Protein AF-F3GK86-F1 (afdb_monomer_lite)

Secondary structure (DSSP, 8-state):
-HHHHS----EEGGGG-SS--TT---EE----S-HHHHHHHHHHHTT-

pLDDT: mean 96.64, std 2.02, range [88.56, 98.69]

Organism: NCBI:txid629263

InterPro domains:
  IPR015422 Pyridoxal phosphate-dependent transferase, small domain [G3DSA:3.90.1150.10] (1-47)
  IPR015424 Pyridoxal phosphate-dependent transferase [SSF53383] (2-46)

Radius of gyration: 12.67 Å; chains: 1; bounding box: 23×32×28 Å

Structure (mmCIF, N/CA/C/O backbone):
data_AF-F3GK86-F1
#
_entry.id   AF-F3GK86-F1
#
loop_
_atom_site.group_PDB
_atom_site.id
_atom_site.type_symbol
_atom_site.label_atom_id
_atom_site.label_alt_id
_atom_site.label_comp_id
_atom_site.label_asym_id
_atom_site.label_entity_id
_atom_site.label_seq_id
_atom_site.pdbx_PDB_ins_code
_atom_site.Cartn_x
_atom_site.Cartn_y
_atom_site.Cartn_z
_atom_site.occupancy
_atom_site.B_iso_or_equiv
_atom_site.auth_seq_id
_atom_site.auth_comp_id
_atom_site.auth_asym_id
_atom_site.auth_atom_id
_atom_site.pdbx_PDB_model_num
ATOM 1 N N . TRP A 1 1 ? -7.104 -7.333 -2.823 1.00 90.50 1 TRP A N 1
ATOM 2 C CA . TRP A 1 1 ? -7.292 -7.317 -1.368 1.00 90.50 1 TRP A CA 1
ATOM 3 C C . TRP A 1 1 ? -7.036 -5.924 -0.790 1.00 90.50 1 TRP A C 1
ATOM 5 O O . TRP A 1 1 ? -8.000 -5.181 -0.698 1.00 90.50 1 TRP A O 1
ATOM 15 N N . MET A 1 2 ? -5.779 -5.490 -0.582 1.00 95.00 2 MET A N 1
ATOM 16 C CA . MET A 1 2 ? -5.402 -4.186 0.024 1.00 95.00 2 MET A CA 1
ATOM 17 C C . MET A 1 2 ? -6.289 -2.984 -0.356 1.00 95.00 2 MET A C 1
ATOM 19 O O . MET A 1 2 ? -6.905 -2.376 0.514 1.00 95.00 2 MET A O 1
ATOM 23 N N . THR A 1 3 ? -6.421 -2.659 -1.649 1.00 96.75 3 THR A N 1
ATOM 24 C CA . THR A 1 3 ? -7.212 -1.490 -2.077 1.00 96.75 3 THR A CA 1
ATOM 25 C C . THR A 1 3 ? -8.714 -1.656 -1.841 1.00 96.75 3 THR A C 1
ATOM 27 O O . THR A 1 3 ? -9.365 -0.703 -1.431 1.00 96.75 3 THR A O 1
ATOM 30 N N . ARG A 1 4 ? -9.283 -2.838 -2.122 1.00 96.88 4 ARG A N 1
ATOM 31 C CA . ARG A 1 4 ? -10.742 -3.054 -2.058 1.00 96.88 4 ARG A CA 1
ATOM 32 C C . ARG A 1 4 ? -11.237 -3.313 -0.637 1.00 96.88 4 ARG A C 1
ATOM 34 O O . ARG A 1 4 ? -12.304 -2.832 -0.293 1.00 96.88 4 ARG A O 1
ATOM 41 N N . GLU A 1 5 ? -10.474 -4.056 0.156 1.00 96.50 5 GLU A N 1
ATOM 42 C CA . GLU A 1 5 ? -10.911 -4.549 1.470 1.00 96.50 5 GLU A CA 1
ATOM 43 C C . GLU A 1 5 ? -10.365 -3.695 2.612 1.00 96.50 5 GLU A C 1
ATOM 45 O O . GLU A 1 5 ? -11.088 -3.409 3.558 1.00 96.50 5 GLU A O 1
ATOM 50 N N . HIS A 1 6 ? -9.137 -3.184 2.480 1.00 95.88 6 HIS A N 1
ATOM 51 C CA . HIS A 1 6 ? -8.522 -2.325 3.499 1.00 95.88 6 HIS A CA 1
ATOM 52 C C . HIS A 1 6 ? -8.463 -0.854 3.099 1.00 95.88 6 HIS A C 1
ATOM 54 O O . HIS A 1 6 ? -8.051 -0.014 3.894 1.00 95.88 6 HIS A O 1
ATOM 60 N N . GLY A 1 7 ? -8.868 -0.501 1.876 1.00 96.62 7 GLY A N 1
ATOM 61 C CA . GLY A 1 7 ? -8.918 0.889 1.429 1.00 96.62 7 GLY A CA 1
ATOM 62 C C . GLY A 1 7 ? -7.554 1.587 1.398 1.00 96.62 7 GLY A C 1
ATOM 63 O O . GLY A 1 7 ? -7.510 2.810 1.551 1.00 96.62 7 GLY A O 1
ATOM 64 N N . VAL A 1 8 ? -6.458 0.834 1.232 1.00 98.06 8 VAL A N 1
ATOM 65 C CA . VAL A 1 8 ? -5.095 1.368 1.074 1.00 98.06 8 VAL A CA 1
ATOM 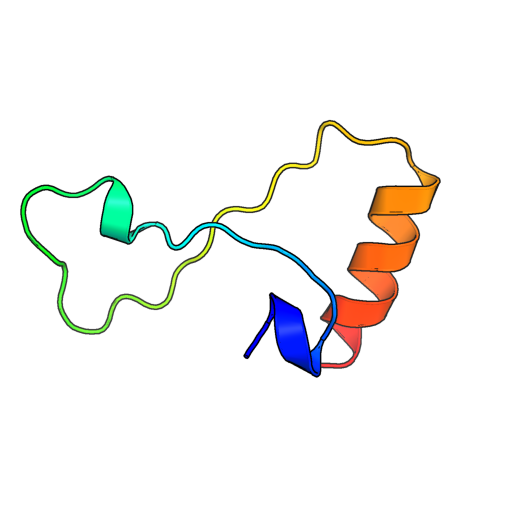66 C C . VAL A 1 8 ? -4.536 0.919 -0.272 1.00 98.06 8 VAL A C 1
ATOM 68 O O . VAL A 1 8 ? -4.322 -0.269 -0.509 1.00 98.06 8 VAL A O 1
ATOM 71 N N . ALA A 1 9 ? -4.309 1.877 -1.172 1.00 98.06 9 ALA A N 1
ATOM 72 C CA . ALA A 1 9 ? -3.723 1.604 -2.478 1.00 98.06 9 ALA A CA 1
ATOM 73 C C . ALA A 1 9 ? -2.208 1.373 -2.368 1.00 98.06 9 ALA A C 1
ATOM 75 O O . ALA A 1 9 ? -1.493 2.137 -1.719 1.00 98.06 9 ALA A O 1
ATOM 76 N N . THR A 1 10 ? -1.716 0.339 -3.048 1.00 97.94 10 THR A N 1
ATOM 77 C CA . THR A 1 10 ? -0.301 -0.060 -3.058 1.00 97.94 10 THR A CA 1
ATOM 78 C C . THR A 1 10 ? 0.140 -0.447 -4.464 1.00 97.94 10 THR A C 1
ATOM 80 O O . THR A 1 10 ? -0.693 -0.869 -5.265 1.00 97.94 10 THR A O 1
ATOM 83 N N . ILE A 1 11 ? 1.443 -0.404 -4.746 1.00 97.69 11 ILE A N 1
ATOM 84 C CA . ILE A 1 11 ? 2.002 -0.940 -5.997 1.00 97.69 11 ILE A CA 1
ATOM 85 C C . ILE A 1 11 ? 2.783 -2.226 -5.696 1.00 97.69 11 ILE A C 1
ATOM 87 O O . ILE A 1 11 ? 3.713 -2.162 -4.892 1.00 97.69 11 ILE A O 1
ATOM 91 N N . PRO A 1 12 ? 2.462 -3.381 -6.305 1.00 96.31 12 PRO A N 1
ATOM 92 C CA . PRO A 1 12 ? 3.289 -4.580 -6.177 1.00 96.31 12 PRO A CA 1
ATOM 93 C C . PRO A 1 12 ? 4.695 -4.310 -6.706 1.00 96.31 12 PRO A C 1
ATOM 95 O O . PRO A 1 12 ? 4.846 -3.742 -7.783 1.00 96.31 12 PRO A O 1
ATOM 98 N N . ILE A 1 13 ? 5.730 -4.717 -5.974 1.00 97.19 13 ILE A N 1
ATOM 99 C CA . ILE A 1 13 ? 7.117 -4.478 -6.403 1.00 97.19 13 ILE A CA 1
ATOM 100 C C . ILE A 1 13 ? 7.498 -5.334 -7.624 1.00 97.19 13 ILE A C 1
ATOM 102 O O . ILE A 1 13 ? 8.339 -4.930 -8.424 1.00 97.19 13 ILE A O 1
ATOM 106 N N . SER A 1 14 ? 6.835 -6.474 -7.820 1.00 95.88 14 SER A N 1
ATOM 107 C CA . SER A 1 14 ? 7.092 -7.394 -8.932 1.00 95.88 14 SER A CA 1
ATOM 108 C C . SER A 1 14 ? 6.962 -6.751 -10.316 1.00 95.88 14 SER A C 1
ATOM 110 O O . SER A 1 14 ? 7.619 -7.199 -11.246 1.00 95.88 14 SER A O 1
ATOM 112 N N . VAL A 1 15 ? 6.172 -5.679 -10.459 1.00 96.12 15 VAL A N 1
ATOM 113 C CA . VAL A 1 15 ? 5.997 -4.969 -11.742 1.00 96.12 15 VAL A CA 1
ATOM 114 C C . VAL A 1 15 ? 7.267 -4.255 -12.217 1.00 96.12 15 VAL A C 1
ATOM 116 O O . VAL A 1 15 ? 7.330 -3.828 -13.364 1.00 96.12 15 VAL A O 1
ATOM 119 N N . PHE A 1 16 ? 8.264 -4.105 -11.341 1.00 96.88 16 PHE A N 1
ATOM 120 C CA . PHE A 1 16 ? 9.547 -3.479 -11.657 1.00 96.88 16 PHE A CA 1
ATOM 121 C C . PHE A 1 16 ? 10.646 -4.495 -12.005 1.00 96.88 16 PHE A C 1
ATOM 123 O O . PHE A 1 16 ? 11.762 -4.087 -12.311 1.00 96.88 16 PHE A O 1
ATOM 130 N N . TYR A 1 17 ? 10.358 -5.800 -11.960 1.00 96.38 17 TYR A N 1
ATOM 131 C CA . TYR A 1 17 ? 11.309 -6.848 -12.326 1.00 96.38 17 TYR A CA 1
ATOM 132 C C . TYR A 1 17 ? 10.959 -7.455 -13.682 1.00 96.38 17 TYR A C 1
ATOM 134 O O . TYR A 1 17 ? 9.814 -7.823 -13.930 1.00 96.38 17 TYR A O 1
ATOM 142 N N . GLN A 1 18 ? 11.970 -7.626 -14.538 1.00 96.75 18 GLN A N 1
ATOM 143 C CA . GLN A 1 18 ? 11.817 -8.350 -15.803 1.00 96.75 18 GLN A CA 1
ATOM 144 C C . GLN A 1 18 ? 11.604 -9.856 -15.575 1.00 96.75 18 GLN A C 1
ATOM 146 O O . GLN A 1 18 ? 10.799 -10.477 -16.263 1.00 96.75 18 GLN A O 1
ATOM 151 N N . THR A 1 19 ? 12.288 -10.426 -14.578 1.00 96.56 19 THR A N 1
ATOM 152 C CA . THR A 1 19 ? 12.119 -11.820 -14.151 1.00 96.56 19 THR A CA 1
ATOM 153 C C . THR A 1 19 ? 11.523 -11.853 -12.753 1.00 96.56 19 THR A C 1
ATOM 155 O O . THR A 1 19 ? 12.067 -11.255 -11.825 1.00 96.56 19 THR A O 1
ATOM 158 N N . LEU A 1 20 ? 10.408 -12.564 -12.590 1.00 93.81 20 LEU A N 1
ATOM 159 C CA . LEU A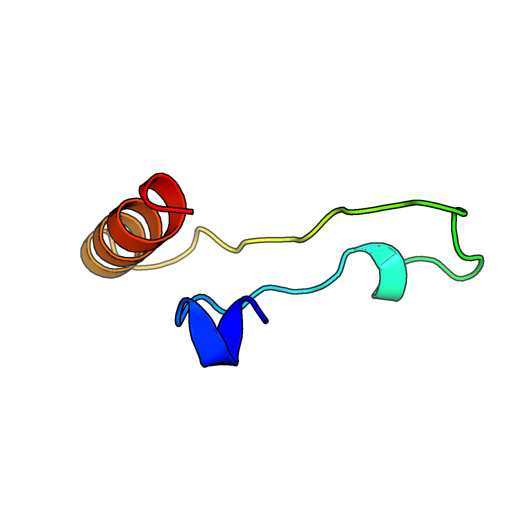 1 20 ? 9.731 -12.680 -11.301 1.00 93.81 20 LEU A CA 1
ATOM 160 C C . LEU A 1 20 ? 10.572 -13.477 -10.300 1.00 93.81 20 LEU A C 1
ATOM 162 O O . LEU A 1 20 ? 11.135 -14.517 -10.634 1.00 93.81 20 LEU A O 1
ATOM 166 N N . ILE A 1 21 ? 10.591 -13.013 -9.050 1.00 95.06 21 ILE A N 1
ATOM 167 C CA . ILE A 1 21 ? 11.202 -13.726 -7.926 1.00 95.06 21 ILE A CA 1
ATOM 168 C C . ILE A 1 21 ? 10.117 -14.604 -7.281 1.00 95.06 21 ILE A C 1
ATOM 170 O O . ILE A 1 21 ? 9.143 -14.056 -6.747 1.00 95.06 21 ILE A O 1
ATOM 174 N N . PRO A 1 22 ? 10.236 -15.945 -7.319 1.00 94.62 22 PRO A N 1
ATOM 175 C CA . PRO A 1 22 ? 9.226 -16.834 -6.755 1.00 94.62 22 PRO A CA 1
ATOM 176 C C . PRO A 1 22 ? 8.960 -16.543 -5.274 1.00 94.62 22 PRO A C 1
ATOM 178 O O . PRO A 1 22 ? 9.883 -16.370 -4.483 1.00 94.62 22 PRO A O 1
ATOM 181 N N . GLY A 1 23 ? 7.683 -16.479 -4.893 1.00 94.50 23 GLY A N 1
ATOM 182 C CA . GLY A 1 23 ? 7.266 -16.265 -3.503 1.00 94.50 23 GLY A CA 1
AT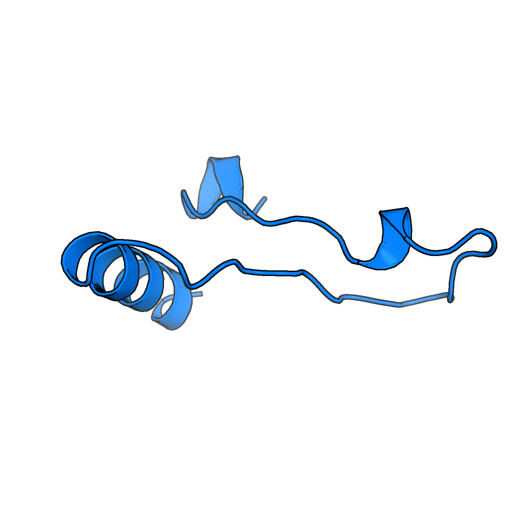OM 183 C C . GLY A 1 23 ? 7.398 -14.829 -2.973 1.00 94.50 23 GLY A C 1
ATOM 184 O O . GLY A 1 23 ? 7.083 -14.597 -1.804 1.00 94.50 23 GLY A O 1
ATOM 185 N N . GLN A 1 24 ? 7.816 -13.854 -3.792 1.00 95.81 24 GLN A N 1
ATOM 186 C CA . GLN A 1 24 ? 7.938 -12.457 -3.361 1.00 95.81 24 GLN A CA 1
ATOM 187 C C . GLN A 1 24 ? 6.575 -11.856 -2.977 1.00 95.81 24 GLN A C 1
ATOM 189 O O . GLN A 1 24 ? 5.635 -11.831 -3.771 1.00 95.81 24 GLN A O 1
ATOM 194 N N . ARG A 1 25 ? 6.486 -11.314 -1.756 1.00 94.81 25 ARG A N 1
ATOM 195 C CA . ARG A 1 25 ? 5.288 -10.655 -1.206 1.00 94.81 25 ARG A CA 1
ATOM 196 C C . ARG A 1 25 ? 5.622 -9.257 -0.685 1.00 94.81 25 ARG A C 1
ATOM 198 O O . ARG A 1 25 ? 5.531 -8.988 0.505 1.00 94.81 25 ARG A O 1
ATOM 205 N N . LEU A 1 26 ? 6.053 -8.380 -1.594 1.00 96.25 26 LEU A N 1
ATOM 206 C CA . LEU A 1 26 ? 6.432 -6.997 -1.290 1.00 96.25 26 LEU A CA 1
ATOM 207 C C . LEU A 1 26 ? 5.565 -5.996 -2.057 1.00 96.25 26 LEU A C 1
ATOM 209 O O . LEU A 1 26 ? 5.269 -6.176 -3.242 1.00 96.25 26 LEU A O 1
ATOM 213 N N . VAL A 1 27 ? 5.217 -4.901 -1.385 1.00 97.06 27 VAL A N 1
ATOM 214 C CA . VAL A 1 27 ? 4.476 -3.775 -1.960 1.00 97.06 27 VAL A CA 1
ATOM 215 C C . VAL A 1 27 ? 5.176 -2.453 -1.657 1.00 97.06 27 VAL A C 1
ATOM 217 O O . VAL A 1 27 ? 5.843 -2.302 -0.637 1.00 97.06 27 VAL A O 1
ATOM 220 N N . ARG A 1 28 ? 5.004 -1.479 -2.550 1.00 98.31 28 ARG A N 1
ATOM 221 C CA . ARG A 1 28 ? 5.499 -0.110 -2.417 1.00 98.31 28 ARG A CA 1
ATOM 222 C C . ARG A 1 28 ? 4.381 0.819 -1.959 1.00 98.31 28 ARG A C 1
ATOM 224 O O . ARG A 1 28 ? 3.322 0.882 -2.592 1.00 98.31 28 ARG A O 1
ATOM 231 N N . LEU A 1 29 ? 4.680 1.603 -0.929 1.00 98.25 29 LEU A N 1
ATOM 232 C CA . LEU A 1 29 ? 3.880 2.728 -0.448 1.00 98.25 29 LEU A CA 1
ATOM 233 C C . LEU A 1 29 ? 4.582 4.053 -0.777 1.00 98.25 29 LEU A C 1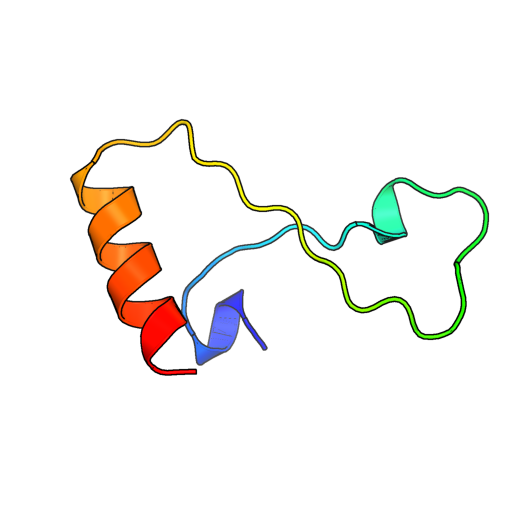
ATOM 235 O O . LEU A 1 29 ? 5.805 4.109 -0.885 1.00 98.25 29 LEU A O 1
ATOM 239 N N . CYS A 1 30 ? 3.806 5.122 -0.950 1.00 98.12 30 CYS A N 1
ATOM 240 C CA . CYS A 1 30 ? 4.322 6.472 -1.165 1.00 98.12 30 CYS A CA 1
ATOM 241 C C . CYS A 1 30 ? 3.900 7.369 -0.000 1.00 98.12 30 CYS A C 1
ATOM 243 O O . CYS A 1 30 ? 2.705 7.584 0.202 1.00 98.12 30 CYS A O 1
ATOM 245 N N . PHE A 1 31 ? 4.882 7.915 0.720 1.00 97.88 31 PHE A N 1
ATOM 246 C CA . PHE A 1 31 ? 4.664 8.752 1.905 1.00 97.88 31 PHE A CA 1
ATOM 247 C C . PHE A 1 31 ? 4.633 10.256 1.606 1.00 97.88 31 PHE A C 1
ATOM 249 O O . PHE A 1 31 ? 4.345 11.046 2.496 1.00 97.88 31 PHE A O 1
ATOM 256 N N . ALA A 1 32 ? 4.884 10.664 0.357 1.00 98.31 32 ALA A N 1
ATOM 257 C CA . ALA A 1 32 ? 4.749 12.051 -0.090 1.00 98.31 32 ALA A CA 1
ATOM 258 C C . ALA A 1 32 ? 3.260 12.434 -0.195 1.00 98.31 32 ALA A C 1
ATOM 260 O O . ALA A 1 32 ? 2.678 12.495 -1.283 1.00 98.31 32 ALA A O 1
ATOM 261 N N . LYS A 1 33 ? 2.621 12.583 0.966 1.00 98.00 33 LYS A N 1
ATOM 262 C CA . LYS A 1 33 ? 1.200 12.865 1.190 1.00 98.00 33 LYS A CA 1
ATOM 263 C C . LYS A 1 33 ? 1.077 13.822 2.376 1.00 98.00 33 LYS A C 1
ATOM 265 O O . LYS A 1 33 ? 2.030 14.004 3.126 1.00 98.00 33 LYS A O 1
ATOM 270 N N . ARG A 1 34 ? -0.105 14.416 2.556 1.00 98.69 34 ARG A N 1
ATOM 271 C CA . ARG A 1 34 ? -0.394 15.200 3.763 1.00 98.69 34 ARG A CA 1
ATOM 272 C C . ARG A 1 34 ? -0.424 14.295 4.994 1.00 98.69 34 ARG A C 1
ATOM 274 O O . ARG A 1 34 ? -0.765 13.114 4.883 1.00 98.69 34 ARG A O 1
ATOM 281 N N . GLU A 1 35 ? -0.119 14.861 6.153 1.00 98.56 35 GLU A N 1
ATOM 282 C CA . GLU A 1 35 ? -0.036 14.124 7.413 1.00 98.56 35 GLU A CA 1
ATOM 283 C C . GLU A 1 35 ? -1.342 13.395 7.751 1.00 98.56 35 GLU A C 1
ATOM 285 O O . GLU A 1 35 ? -1.308 12.239 8.172 1.00 98.56 35 GLU A O 1
ATOM 290 N N . GLU A 1 36 ? -2.500 14.003 7.476 1.00 98.62 36 GLU A N 1
ATOM 291 C CA . GLU A 1 36 ? -3.797 13.371 7.745 1.00 98.62 36 GLU A CA 1
ATOM 292 C C . GLU A 1 36 ? -3.960 12.099 6.908 1.00 98.62 36 GLU A C 1
ATOM 294 O O . GLU A 1 36 ? -4.416 11.073 7.401 1.00 98.62 36 GLU A O 1
ATOM 299 N N . THR A 1 37 ? -3.504 12.123 5.652 1.00 98.38 37 THR A N 1
ATOM 300 C CA . THR A 1 37 ? -3.547 10.941 4.777 1.00 98.38 37 THR A CA 1
ATOM 301 C C . THR A 1 37 ? -2.650 9.824 5.307 1.00 98.38 37 THR A C 1
ATOM 303 O O . THR A 1 37 ? -3.035 8.656 5.260 1.00 98.38 37 THR A O 1
ATOM 306 N N . LEU A 1 38 ? -1.471 10.169 5.835 1.00 98.56 38 LEU A N 1
ATOM 307 C CA . LEU A 1 38 ? -0.548 9.196 6.421 1.00 98.56 38 LEU A CA 1
ATOM 308 C C . LEU A 1 38 ? -1.124 8.570 7.693 1.00 98.56 38 LEU A C 1
ATOM 310 O O . LEU A 1 38 ? -1.069 7.352 7.850 1.00 98.56 38 LEU A O 1
ATOM 314 N N . ARG A 1 39 ? -1.727 9.381 8.570 1.00 98.44 39 ARG A N 1
ATOM 315 C CA . ARG A 1 39 ? -2.362 8.910 9.808 1.00 98.44 39 ARG A CA 1
ATOM 316 C C . ARG A 1 39 ? -3.553 7.996 9.525 1.00 98.44 39 ARG A C 1
ATOM 318 O O . ARG A 1 39 ? -3.655 6.939 10.142 1.00 98.44 39 ARG A O 1
ATOM 325 N N . GLU A 1 40 ? -4.416 8.350 8.573 1.00 98.31 40 GLU A N 1
ATOM 326 C CA . GLU A 1 40 ? -5.554 7.504 8.188 1.00 98.31 40 GLU A CA 1
ATOM 327 C C . GLU A 1 40 ? -5.108 6.179 7.557 1.00 98.31 40 GLU A C 1
ATOM 329 O O . GLU A 1 40 ? -5.659 5.124 7.875 1.00 98.31 40 GLU A O 1
ATOM 334 N N . ALA A 1 41 ? -4.074 6.196 6.708 1.00 98.12 41 ALA A N 1
ATOM 335 C CA . ALA A 1 41 ? -3.498 4.968 6.167 1.00 98.12 41 ALA A CA 1
ATOM 336 C C . ALA A 1 41 ? -2.886 4.092 7.274 1.00 98.12 41 ALA A C 1
ATOM 338 O O . ALA A 1 41 ? -3.139 2.890 7.301 1.00 98.12 41 ALA A O 1
ATOM 339 N N . ALA A 1 42 ? -2.140 4.681 8.215 1.00 97.75 42 ALA A N 1
ATOM 340 C CA . ALA A 1 42 ? -1.538 3.958 9.335 1.00 97.75 42 ALA A CA 1
ATOM 341 C C . ALA A 1 42 ? -2.592 3.279 10.224 1.00 97.75 42 ALA A C 1
ATOM 343 O O 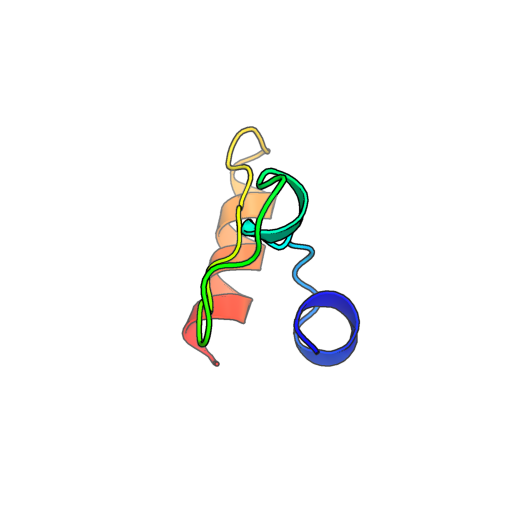. ALA A 1 42 ? -2.450 2.100 10.534 1.00 97.75 42 ALA A O 1
ATOM 344 N N . LYS A 1 43 ? -3.689 3.977 10.562 1.00 97.94 43 LYS A N 1
ATOM 345 C CA . LYS A 1 43 ? -4.809 3.393 11.325 1.00 97.94 43 LYS A CA 1
ATOM 346 C C . LYS A 1 43 ? -5.373 2.144 10.648 1.00 97.94 43 LYS A C 1
ATOM 348 O O . LYS A 1 43 ? -5.601 1.143 11.317 1.00 97.94 43 LYS A O 1
ATOM 353 N N . LYS A 1 44 ? -5.578 2.197 9.328 1.00 97.12 44 LYS A N 1
ATOM 354 C CA . LYS A 1 44 ? -6.087 1.058 8.552 1.00 97.12 44 LYS A CA 1
ATOM 355 C C . LYS A 1 44 ? -5.094 -0.099 8.519 1.00 97.12 44 LYS A C 1
ATOM 357 O O . LYS A 1 44 ? -5.514 -1.235 8.667 1.00 97.12 44 LYS A O 1
ATOM 362 N N . LEU A 1 45 ? -3.804 0.189 8.330 1.00 97.00 45 LEU A N 1
ATOM 363 C CA . LEU A 1 45 ? -2.755 -0.827 8.204 1.00 97.00 45 LEU A CA 1
ATOM 364 C C . LEU A 1 45 ? -2.443 -1.549 9.520 1.00 97.00 45 LEU A C 1
ATOM 366 O O . LEU A 1 45 ? -2.169 -2.740 9.487 1.00 97.00 45 LEU A O 1
ATOM 370 N N . CYS A 1 46 ? -2.495 -0.866 10.666 1.00 97.12 46 CYS A N 1
ATOM 371 C CA . CYS A 1 46 ? -2.230 -1.495 11.965 1.00 97.12 46 CYS A CA 1
ATOM 372 C C . CYS A 1 46 ? -3.327 -2.476 12.417 1.00 97.12 46 CYS A C 1
ATOM 374 O O . CYS A 1 46 ? -3.122 -3.195 13.389 1.00 97.12 46 CYS A O 1
ATOM 376 N N . GLY A 1 47 ? -4.492 -2.476 11.762 1.00 92.81 47 GLY A N 1
ATOM 377 C CA . GLY A 1 47 ? -5.605 -3.383 12.058 1.00 92.81 47 GLY A CA 1
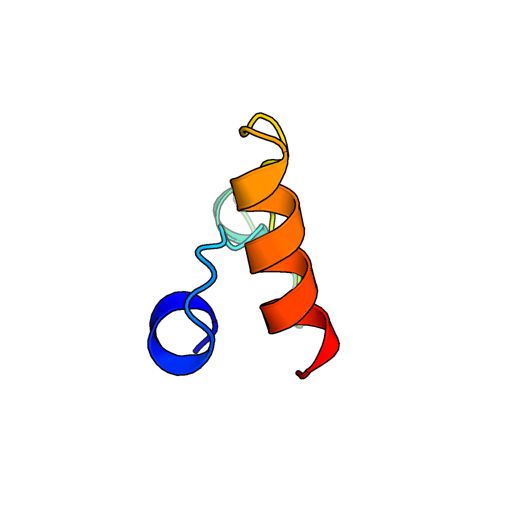ATOM 378 C C . GLY A 1 47 ? -5.678 -4.616 11.153 1.00 92.81 47 GLY A C 1
ATOM 379 O O . GLY A 1 47 ? -6.728 -5.255 11.124 1.00 92.81 47 GLY A O 1
ATOM 380 N N . ILE A 1 48 ? -4.627 -4.895 10.374 1.00 88.56 48 ILE A N 1
ATOM 381 C CA . ILE A 1 48 ? -4.551 -5.990 9.390 1.00 88.56 48 ILE A CA 1
ATOM 382 C C . ILE A 1 48 ? -3.677 -7.119 9.923 1.00 88.56 48 ILE A C 1
ATOM 384 O O . ILE A 1 48 ? -2.608 -6.804 10.492 1.00 88.56 48 ILE A O 1
#

Sequence (48 aa):
WMTREHGVATIPISVFYQTLIPGQRLVRLCFAKREETLREAAKKLCGI

Foldseek 3Di:
DCCPPLVDDWADPQVVDPDGDPPDDDTDDDPPDDPVVVVSSVVSVVVD